Protein AF-L7MRZ7-F1 (afdb_monomer_lite)

Sequence (101 aa):
IKEYKEKLLITLGEFLEDHFPLPDRNVKKKKKNVQESTAQLITLHEMLEILLNRLFDVPHDPYVKISDSFWPPYIELLLRNGIALRHPEDPTRIRLEAYQQ

Organism: Equus caballus (NCBI:txid9796)

Secondary structure (DSSP, 8-state):
-HHHHHHHHHHHHHHHHHHS--STTT--------------PBPHHHHHHHHHHHHHH-TT--EEE--TTB-HHHHHHHHHTTSEEE-SS-TTEEEE-----

InterPro domains:
  IPR020993 Centromere protein Cenp-K [PF11802] (1-101)
  IPR020993 Centromere protein Cenp-K [PTHR14401] (1-101)

Foldseek 3Di:
DVVVVVVVLVVVLVVQCVVPPDPPPDDDDDDDDDDPPVQQADGLSVVLVLQVCLCVVPVPDSKDFQDPSYDVVSVVVCCVVQQWDADPVHNRIIHGPDDDD

pLDDT: mean 71.62, std 14.81, range [35.16, 88.19]

Structure (mmCIF, N/CA/C/O backbone):
data_AF-L7MRZ7-F1
#
_entry.id   AF-L7MRZ7-F1
#
loop_
_atom_site.group_PDB
_atom_site.id
_atom_site.type_symbol
_atom_site.label_atom_id
_atom_site.label_alt_id
_atom_site.label_comp_id
_atom_site.label_asym_id
_atom_site.label_entity_id
_atom_site.label_seq_id
_atom_site.pdbx_PDB_ins_code
_atom_site.Cartn_x
_atom_site.Cartn_y
_atom_site.Cartn_z
_atom_site.occupancy
_atom_site.B_iso_or_equiv
_atom_site.auth_seq_id
_atom_site.auth_comp_id
_atom_site.auth_asym_id
_atom_site.auth_atom_id
_atom_site.pdbx_PDB_model_num
ATOM 1 N N . ILE A 1 1 ? 15.960 8.629 -13.606 1.00 52.91 1 ILE A N 1
ATOM 2 C CA . ILE A 1 1 ? 14.721 7.817 -13.454 1.00 52.91 1 ILE A CA 1
ATOM 3 C C . ILE A 1 1 ? 14.368 7.614 -11.974 1.00 52.91 1 ILE A C 1
ATOM 5 O O . ILE A 1 1 ? 13.236 7.901 -11.615 1.00 52.91 1 ILE A O 1
ATOM 9 N N . LYS A 1 2 ? 15.312 7.212 -11.101 1.00 59.31 2 LYS A N 1
ATOM 10 C CA . LYS A 1 2 ? 15.055 7.037 -9.653 1.00 59.31 2 LYS A CA 1
ATOM 11 C C . LYS A 1 2 ? 14.591 8.314 -8.924 1.00 59.31 2 LYS A C 1
ATOM 13 O O . LYS A 1 2 ? 13.554 8.272 -8.283 1.00 59.31 2 LYS A O 1
ATOM 18 N N . GLU A 1 3 ? 15.267 9.450 -9.113 1.00 66.75 3 GLU A N 1
ATOM 19 C CA . GLU A 1 3 ? 14.888 10.731 -8.470 1.00 66.75 3 GLU A CA 1
ATOM 20 C C . GLU A 1 3 ? 13.492 11.241 -8.849 1.00 66.75 3 GLU A C 1
ATOM 22 O O . GLU A 1 3 ? 12.772 11.778 -8.015 1.00 66.75 3 GLU A O 1
ATOM 27 N N . TYR A 1 4 ? 13.090 11.074 -10.112 1.00 67.38 4 TYR A N 1
ATOM 28 C CA . TYR A 1 4 ? 11.762 11.494 -10.565 1.00 67.38 4 TYR A CA 1
ATOM 29 C C . TYR A 1 4 ? 10.663 10.671 -9.891 1.00 67.38 4 TYR A C 1
ATOM 31 O O . TYR A 1 4 ? 9.636 11.204 -9.490 1.00 67.38 4 TYR A O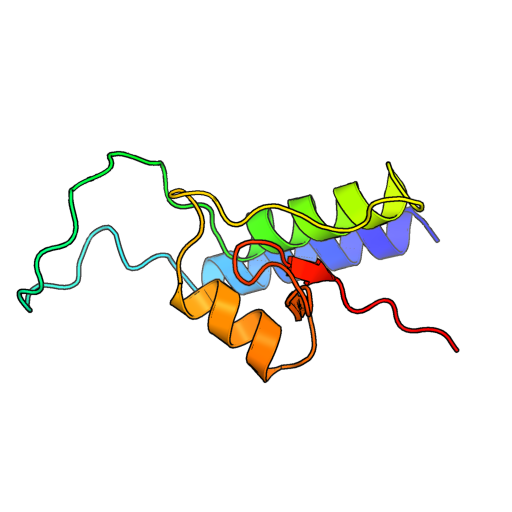 1
ATOM 39 N N . LYS A 1 5 ? 10.910 9.368 -9.734 1.00 64.31 5 LYS A N 1
ATOM 40 C CA . LYS A 1 5 ? 9.992 8.442 -9.082 1.00 64.31 5 LYS A CA 1
ATOM 41 C C . LYS A 1 5 ? 9.871 8.726 -7.584 1.00 64.31 5 LYS A C 1
ATOM 43 O O . LYS A 1 5 ? 8.766 8.680 -7.065 1.00 64.31 5 LYS A O 1
ATOM 48 N N . GLU A 1 6 ? 10.979 9.048 -6.922 1.00 71.38 6 GLU A N 1
ATOM 49 C CA . GLU A 1 6 ? 10.991 9.432 -5.507 1.00 71.38 6 GLU A CA 1
ATOM 50 C C . GLU A 1 6 ? 10.252 10.755 -5.281 1.00 71.38 6 GLU A C 1
ATOM 52 O O . GLU A 1 6 ? 9.351 10.812 -4.455 1.00 71.38 6 GLU A O 1
ATOM 57 N N . LYS A 1 7 ? 10.520 11.790 -6.090 1.00 77.75 7 LYS A N 1
ATOM 58 C CA . LYS A 1 7 ? 9.766 13.053 -6.012 1.00 77.75 7 LYS A CA 1
ATOM 59 C C . LYS A 1 7 ? 8.279 12.867 -6.290 1.00 77.75 7 LYS A C 1
ATOM 61 O O . LYS A 1 7 ? 7.462 13.436 -5.580 1.00 77.75 7 LYS A O 1
ATOM 66 N N . LEU A 1 8 ? 7.926 12.070 -7.299 1.00 77.00 8 LEU A N 1
ATOM 67 C CA . LEU A 1 8 ? 6.531 11.766 -7.607 1.00 77.00 8 LEU A CA 1
ATOM 68 C C . LEU A 1 8 ? 5.848 11.054 -6.435 1.00 77.00 8 LEU A C 1
ATOM 70 O O . LEU A 1 8 ? 4.722 11.396 -6.096 1.00 77.00 8 LEU A O 1
ATOM 74 N N . LEU A 1 9 ? 6.537 10.094 -5.817 1.00 70.31 9 LEU A N 1
ATOM 75 C CA . LEU A 1 9 ? 6.060 9.373 -4.642 1.00 70.31 9 LEU A CA 1
ATOM 76 C C . LEU A 1 9 ? 5.837 10.289 -3.449 1.00 70.31 9 LEU A C 1
ATOM 78 O O . LEU A 1 9 ? 4.772 10.226 -2.851 1.00 70.31 9 LEU A O 1
ATOM 82 N N . ILE A 1 10 ? 6.802 11.159 -3.160 1.00 75.19 10 ILE A N 1
ATOM 83 C CA . ILE A 1 10 ? 6.715 12.125 -2.066 1.00 75.19 10 ILE A CA 1
ATOM 84 C C . ILE A 1 10 ? 5.547 13.082 -2.311 1.00 75.19 10 ILE A C 1
ATOM 86 O O . ILE A 1 10 ? 4.676 13.203 -1.460 1.00 75.19 10 ILE A O 1
ATOM 90 N N . THR A 1 11 ? 5.449 13.689 -3.498 1.00 80.06 11 THR A N 1
ATOM 91 C CA . THR A 1 11 ? 4.360 14.628 -3.812 1.00 80.06 11 THR A CA 1
ATOM 92 C C . THR A 1 11 ? 2.987 13.954 -3.813 1.00 80.06 11 THR A C 1
ATOM 94 O O . THR A 1 11 ? 2.019 14.538 -3.333 1.00 80.06 11 THR A O 1
ATOM 97 N N . LEU A 1 12 ? 2.877 12.723 -4.330 1.00 72.31 12 LEU A N 1
ATOM 98 C CA . LEU A 1 12 ? 1.646 11.935 -4.220 1.00 72.31 12 LEU A CA 1
ATOM 99 C C . LEU A 1 12 ? 1.351 11.585 -2.764 1.00 72.31 12 LEU A C 1
ATOM 101 O O . LEU A 1 12 ? 0.197 11.615 -2.364 1.00 72.31 12 LEU A O 1
ATOM 105 N N . GLY A 1 13 ? 2.374 11.275 -1.976 1.00 72.06 13 GLY A N 1
ATOM 106 C CA . GLY A 1 13 ? 2.256 10.986 -0.559 1.00 72.06 13 GLY A CA 1
ATOM 107 C C . GLY A 1 13 ? 1.679 12.148 0.227 1.00 72.06 13 GLY A C 1
ATOM 108 O O . GLY A 1 13 ? 0.650 11.990 0.874 1.00 72.06 13 GLY A O 1
ATOM 109 N N . GLU A 1 14 ? 2.292 13.322 0.083 1.00 79.81 14 GLU A N 1
ATOM 110 C CA . GLU A 1 14 ? 1.844 14.574 0.694 1.00 79.81 14 GLU A CA 1
ATOM 111 C C . GLU A 1 14 ? 0.415 14.927 0.257 1.00 79.81 14 GLU A C 1
ATOM 113 O O . GLU A 1 14 ? -0.433 15.242 1.089 1.00 79.81 14 GLU A O 1
ATOM 118 N N . PHE A 1 15 ? 0.109 14.799 -1.038 1.00 80.94 15 PHE A N 1
ATOM 119 C CA . PHE A 1 15 ? -1.238 15.043 -1.556 1.00 80.94 15 PHE A CA 1
ATOM 120 C C . PHE A 1 15 ? -2.265 14.066 -0.969 1.00 80.94 15 PHE A C 1
ATOM 122 O O . PHE A 1 15 ? -3.371 14.454 -0.601 1.00 80.94 15 PHE A O 1
ATOM 129 N N . LEU A 1 16 ? -1.926 12.782 -0.882 1.00 77.50 16 LEU A N 1
ATOM 130 C CA . LEU A 1 16 ? -2.831 11.766 -0.359 1.00 77.50 16 LEU A CA 1
ATOM 131 C C . LEU A 1 16 ? -3.009 11.877 1.156 1.00 77.50 16 LEU A C 1
ATOM 133 O O . LEU A 1 16 ? -4.098 11.596 1.640 1.00 77.50 16 LEU A O 1
ATOM 137 N N . GLU A 1 17 ? -1.989 12.299 1.898 1.00 72.75 17 GLU A N 1
ATOM 138 C CA . GLU A 1 17 ? -2.105 12.560 3.333 1.00 72.75 17 GLU A CA 1
ATOM 139 C C . GLU A 1 17 ? -3.022 13.761 3.620 1.00 72.75 17 GLU A C 1
ATOM 141 O O . GLU A 1 17 ? -3.879 13.674 4.501 1.00 72.75 17 GLU A O 1
ATOM 146 N N . ASP A 1 18 ? -2.917 14.833 2.826 1.00 75.94 18 ASP A N 1
ATOM 147 C CA . ASP A 1 18 ? -3.750 16.038 2.960 1.00 75.94 18 ASP A CA 1
ATOM 148 C C . ASP A 1 18 ? -5.210 15.801 2.516 1.00 75.94 18 ASP A C 1
ATOM 150 O O . ASP A 1 18 ? -6.158 16.224 3.184 1.00 75.94 18 ASP A O 1
ATOM 154 N N . HIS A 1 19 ? -5.419 15.055 1.421 1.00 78.56 19 HIS A N 1
ATOM 155 C CA . HIS A 1 19 ? -6.747 14.831 0.832 1.00 78.56 19 HIS A CA 1
ATOM 156 C C . HIS A 1 19 ? -7.465 13.558 1.308 1.00 78.56 19 HIS A C 1
ATOM 158 O O . HIS A 1 19 ? -8.698 13.500 1.257 1.00 78.56 19 HIS A O 1
ATOM 164 N N . PHE A 1 20 ? -6.732 12.541 1.771 1.00 70.81 20 PHE A N 1
ATOM 165 C CA . PHE A 1 20 ? -7.270 11.278 2.294 1.00 70.81 20 PHE A CA 1
ATOM 166 C C . PHE A 1 20 ? -6.757 11.007 3.722 1.00 70.81 20 PHE A C 1
ATOM 168 O O . PHE A 1 20 ? -6.082 9.998 3.967 1.00 70.81 20 PHE A O 1
ATOM 175 N N . PRO A 1 21 ? -7.092 11.869 4.701 1.00 66.62 21 PRO A N 1
ATOM 176 C CA . PRO A 1 21 ? -6.773 11.600 6.093 1.00 66.62 21 PRO A CA 1
ATOM 177 C C . PRO A 1 21 ? -7.542 10.361 6.572 1.00 66.62 21 PRO A C 1
ATOM 179 O O . PRO A 1 21 ? -8.746 10.218 6.332 1.00 66.62 21 PRO A O 1
ATOM 182 N N . LEU A 1 22 ? -6.846 9.454 7.264 1.00 63.06 22 LEU A N 1
ATOM 183 C CA . LEU A 1 22 ? -7.461 8.281 7.887 1.00 63.06 22 LEU A CA 1
ATOM 184 C C . LEU A 1 22 ? -8.603 8.737 8.817 1.00 63.06 22 LEU A C 1
ATOM 186 O O . LEU A 1 22 ? -8.396 9.623 9.650 1.00 63.06 22 LEU A O 1
ATOM 190 N N . PRO A 1 23 ? -9.803 8.138 8.757 1.00 56.53 23 PRO A N 1
ATOM 191 C CA . PRO A 1 23 ? -10.912 8.542 9.621 1.00 56.53 23 PRO A CA 1
ATOM 192 C C . PRO A 1 23 ? -10.766 8.106 11.087 1.00 56.53 23 PRO A C 1
ATOM 194 O O . PRO A 1 23 ? -11.689 8.334 11.879 1.00 56.53 23 PRO A O 1
ATOM 197 N N . ASP A 1 24 ? -9.626 7.540 11.488 1.00 52.44 24 ASP A N 1
ATOM 198 C CA . ASP A 1 24 ? -9.366 7.148 12.873 1.00 52.44 24 ASP A CA 1
ATOM 199 C C . ASP A 1 24 ? -8.965 8.353 13.739 1.00 52.44 24 ASP A C 1
ATOM 201 O O . ASP A 1 24 ? -7.839 8.519 14.198 1.00 52.44 24 ASP A O 1
ATOM 205 N N . ARG A 1 25 ? -9.942 9.248 13.924 1.00 48.62 25 ARG A N 1
ATOM 206 C CA . ARG A 1 25 ? -10.103 9.995 15.179 1.00 48.62 25 ARG A CA 1
ATOM 207 C C . ARG A 1 25 ? -11.462 10.665 15.362 1.00 48.62 25 ARG A C 1
ATOM 209 O O . ARG A 1 25 ? -11.735 11.102 16.475 1.00 48.62 25 ARG A O 1
ATOM 216 N N . ASN A 1 26 ? -12.319 10.788 14.336 1.00 44.31 26 ASN A N 1
ATOM 217 C CA . ASN A 1 26 ? -13.508 11.652 14.464 1.00 44.31 26 ASN A CA 1
ATOM 218 C C . ASN A 1 26 ? -14.810 11.248 13.743 1.00 44.31 26 ASN A C 1
ATOM 220 O O . ASN A 1 26 ? -15.721 12.072 13.670 1.00 44.31 26 ASN A O 1
ATOM 224 N N . VAL A 1 27 ? -15.005 10.005 13.288 1.00 44.38 27 VAL A N 1
ATOM 225 C CA . VAL A 1 27 ? -16.329 9.592 12.765 1.00 44.38 27 VAL A CA 1
ATOM 226 C C . VAL A 1 27 ? -17.105 8.712 13.742 1.00 44.38 27 VAL A C 1
ATOM 228 O O . VAL A 1 27 ? -17.018 7.488 13.786 1.00 44.38 27 VAL A O 1
ATOM 231 N N . LYS A 1 28 ? -17.940 9.381 14.539 1.00 51.00 28 LYS A N 1
ATOM 232 C CA . LYS A 1 28 ? -19.018 8.758 15.309 1.00 51.00 28 LYS A CA 1
ATOM 233 C C . LYS A 1 28 ? -19.965 7.976 14.377 1.00 51.00 28 LYS A C 1
ATOM 235 O O . LYS A 1 28 ? -20.522 8.551 13.449 1.00 51.00 28 LYS A O 1
ATOM 240 N N . LYS A 1 29 ? -20.268 6.732 14.782 1.00 50.94 29 LYS A N 1
ATOM 241 C CA . LYS A 1 29 ? -21.388 5.843 14.380 1.00 50.94 29 LYS A CA 1
ATOM 242 C C . LYS A 1 29 ? -21.264 5.111 13.029 1.00 50.94 29 LYS A C 1
ATOM 244 O O . LYS A 1 29 ? -21.697 5.628 12.010 1.00 50.94 29 LYS A O 1
ATOM 249 N N . LYS A 1 30 ? -21.022 3.794 13.082 1.00 37.66 30 LYS A N 1
ATOM 250 C CA . LYS A 1 30 ? -22.083 2.757 13.046 1.00 37.66 30 LYS A CA 1
ATOM 251 C C . LYS A 1 30 ? -21.472 1.372 13.284 1.00 37.66 30 LYS A C 1
ATOM 253 O O . LYS A 1 30 ? -20.512 0.994 12.631 1.00 37.66 30 LYS A O 1
ATOM 258 N N . LYS A 1 31 ? -22.076 0.616 14.204 1.00 52.41 31 LYS A N 1
ATOM 259 C CA . LYS A 1 31 ? -21.801 -0.800 14.479 1.00 52.41 31 LYS A CA 1
ATOM 260 C C . LYS A 1 31 ? -21.600 -1.607 13.189 1.00 52.41 31 LYS A C 1
ATOM 262 O O . LYS A 1 31 ? -22.547 -1.708 12.413 1.00 52.41 31 LYS A O 1
ATOM 267 N N . LYS A 1 32 ? -20.457 -2.280 13.062 1.00 35.16 32 LYS A N 1
ATOM 268 C CA . LYS A 1 32 ? -20.364 -3.680 12.632 1.00 35.16 32 LYS A CA 1
ATOM 269 C C . LYS A 1 32 ? -19.107 -4.278 13.258 1.00 35.16 32 LYS A C 1
ATOM 271 O O . LYS A 1 32 ? -18.023 -3.739 13.127 1.00 35.16 32 LYS A O 1
ATOM 276 N N . ASN A 1 33 ? -19.352 -5.346 14.000 1.00 35.84 33 ASN A N 1
ATOM 277 C CA . ASN A 1 33 ? -18.427 -6.272 14.630 1.00 35.84 33 ASN A CA 1
ATOM 278 C C . ASN A 1 33 ? -17.207 -6.564 13.736 1.00 35.84 33 ASN A C 1
ATOM 280 O O . ASN A 1 33 ? -17.293 -7.408 12.851 1.00 35.84 33 ASN A O 1
ATOM 284 N N . VAL A 1 34 ? -16.113 -5.835 13.932 1.00 41.19 34 VAL A N 1
ATOM 285 C CA . VAL A 1 34 ? -14.781 -6.223 13.474 1.00 41.19 34 VAL A CA 1
ATOM 286 C C . VAL A 1 34 ? -13.867 -5.882 14.632 1.00 41.19 34 VAL A C 1
ATOM 288 O O . VAL A 1 34 ? -13.851 -4.753 15.114 1.00 41.19 34 VAL A O 1
ATOM 291 N N . GLN A 1 35 ? -13.248 -6.935 15.139 1.00 37.81 35 GLN A N 1
ATOM 292 C CA . GLN A 1 35 ? -12.234 -6.964 16.173 1.00 37.81 35 GLN A CA 1
ATOM 293 C C . GLN A 1 35 ? -11.353 -5.711 16.076 1.00 37.81 35 GLN A C 1
ATOM 295 O O . GLN A 1 35 ? -10.786 -5.445 15.020 1.00 37.81 35 GLN A O 1
ATOM 300 N N . GLU A 1 36 ? -11.297 -4.930 17.157 1.00 38.75 36 GLU A N 1
ATOM 301 C CA . GLU A 1 36 ? -10.289 -3.891 17.377 1.00 38.75 36 GLU A CA 1
ATOM 302 C C . GLU A 1 36 ? -8.913 -4.568 17.395 1.00 38.75 36 GLU A C 1
ATOM 304 O O . GLU A 1 36 ? -8.323 -4.836 18.440 1.00 38.75 36 GLU A O 1
ATOM 309 N N . SER A 1 37 ? -8.406 -4.904 16.217 1.00 41.66 37 SER A N 1
ATOM 310 C CA . SER A 1 37 ? -6.983 -5.034 16.014 1.00 41.66 37 SER A CA 1
ATOM 311 C C . SER A 1 37 ? -6.462 -3.615 16.155 1.00 41.66 37 SER A C 1
ATOM 313 O O . SER A 1 37 ? -6.722 -2.764 15.309 1.00 41.66 37 SER A O 1
ATOM 315 N N . THR A 1 38 ? -5.715 -3.339 17.216 1.00 45.78 38 THR A N 1
ATOM 316 C CA . THR A 1 38 ? -4.874 -2.143 17.359 1.00 45.78 38 THR A CA 1
ATOM 317 C C . THR A 1 38 ? -3.727 -2.161 16.334 1.00 45.78 38 THR A C 1
ATOM 319 O O . THR A 1 38 ? -2.575 -1.877 16.659 1.00 45.78 38 THR A O 1
ATOM 322 N N . ALA A 1 39 ? -4.005 -2.604 15.110 1.00 53.84 39 ALA A N 1
ATOM 323 C CA . ALA A 1 39 ? -3.113 -2.534 13.985 1.00 53.84 39 ALA A CA 1
ATOM 324 C C . ALA A 1 39 ? -3.118 -1.072 13.558 1.00 53.84 39 ALA A C 1
ATOM 326 O O . ALA A 1 39 ? -4.151 -0.527 13.177 1.00 53.84 39 ALA A O 1
ATOM 327 N N . GLN A 1 40 ? -1.968 -0.422 13.700 1.00 62.38 40 GLN A N 1
ATOM 328 C CA . GLN A 1 40 ? -1.745 0.920 13.183 1.00 62.38 40 GLN A CA 1
ATOM 329 C C . GLN A 1 40 ? -2.131 0.897 11.700 1.00 62.38 40 GLN A C 1
ATOM 331 O O . GLN A 1 40 ? -1.488 0.209 10.903 1.00 62.38 40 GLN A O 1
ATOM 336 N N . LEU A 1 41 ? -3.257 1.534 11.372 1.00 71.12 41 LEU A N 1
ATOM 337 C CA . LEU A 1 41 ? -3.741 1.628 10.003 1.00 71.12 41 LEU A CA 1
ATOM 338 C C . LEU A 1 41 ? -2.733 2.462 9.221 1.00 71.12 41 LEU A C 1
ATOM 340 O O . LEU A 1 41 ? -2.435 3.588 9.616 1.00 71.12 41 LEU A O 1
ATOM 344 N N . ILE A 1 42 ? -2.214 1.908 8.131 1.00 76.56 42 ILE A N 1
ATOM 345 C CA . ILE A 1 42 ? -1.282 2.628 7.263 1.00 76.56 42 ILE A CA 1
ATOM 346 C C . ILE A 1 42 ? -2.050 3.562 6.327 1.00 76.56 42 ILE A C 1
ATOM 348 O O . ILE A 1 42 ? -3.171 3.261 5.894 1.00 76.56 42 ILE A O 1
ATOM 352 N N . THR A 1 43 ? -1.455 4.709 6.009 1.00 80.88 43 THR A N 1
ATOM 353 C CA . THR A 1 43 ? -2.041 5.662 5.061 1.00 80.88 43 THR A CA 1
ATOM 354 C C . THR A 1 43 ? -1.952 5.129 3.629 1.00 80.88 43 THR A C 1
ATOM 356 O O . THR A 1 43 ? -1.217 4.187 3.321 1.00 80.88 43 THR A O 1
ATOM 359 N N . LEU A 1 44 ? -2.714 5.734 2.713 1.00 80.75 44 LEU A N 1
ATOM 360 C CA . LEU A 1 44 ? -2.669 5.364 1.297 1.00 80.75 44 LEU A CA 1
ATOM 361 C C . LEU A 1 44 ? -1.271 5.586 0.691 1.00 80.75 44 LEU A C 1
ATOM 363 O O . LEU A 1 44 ? -0.838 4.797 -0.147 1.00 80.75 44 LEU A O 1
ATOM 367 N N . HIS A 1 45 ? -0.564 6.626 1.142 1.00 79.81 45 HIS A N 1
ATOM 368 C CA . HIS A 1 45 ? 0.835 6.871 0.796 1.00 79.81 45 HIS A CA 1
ATOM 369 C C . HIS A 1 45 ? 1.721 5.675 1.156 1.00 79.81 45 HIS A C 1
ATOM 371 O O . HIS A 1 45 ? 2.399 5.135 0.285 1.00 79.81 45 HIS A O 1
ATOM 377 N N . GLU A 1 46 ? 1.664 5.215 2.408 1.00 81.19 46 GLU A N 1
ATOM 378 C CA . GLU A 1 46 ? 2.482 4.088 2.859 1.00 81.19 46 GLU A CA 1
ATOM 379 C C . GLU A 1 46 ?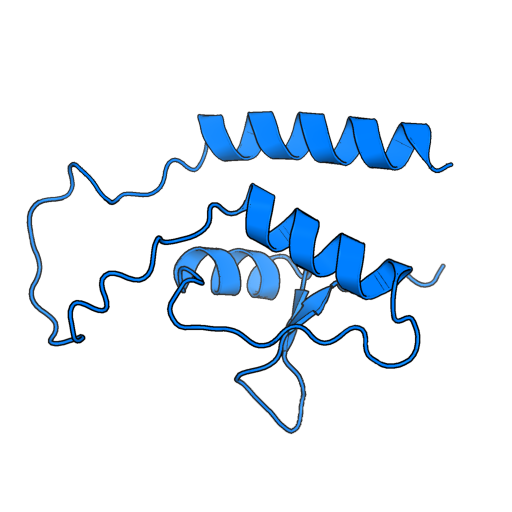 2.142 2.800 2.102 1.00 81.19 46 GLU A C 1
ATOM 381 O O . GLU A 1 46 ? 3.038 2.046 1.731 1.00 81.19 46 GLU A O 1
ATOM 386 N N . MET A 1 47 ? 0.864 2.561 1.778 1.00 82.12 47 MET A N 1
ATOM 387 C CA . MET A 1 47 ? 0.489 1.434 0.914 1.00 82.12 47 MET A CA 1
ATOM 388 C C . MET A 1 47 ? 1.169 1.498 -0.453 1.00 82.12 47 MET A C 1
ATOM 390 O O . MET A 1 47 ? 1.695 0.491 -0.929 1.00 82.12 47 MET A O 1
ATOM 394 N N . LEU A 1 48 ? 1.132 2.665 -1.100 1.00 81.25 48 LEU A N 1
ATOM 395 C CA . LEU A 1 48 ? 1.759 2.873 -2.403 1.00 81.25 48 LEU A CA 1
ATOM 396 C C . LEU A 1 48 ? 3.272 2.707 -2.318 1.00 81.25 48 LEU A C 1
ATOM 398 O O . LEU A 1 48 ? 3.856 2.056 -3.184 1.00 81.25 48 LEU A O 1
ATOM 402 N N . GLU A 1 49 ? 3.891 3.243 -1.271 1.00 82.88 49 GLU A N 1
ATOM 403 C CA . GLU A 1 49 ? 5.320 3.105 -1.027 1.00 82.88 49 GLU A CA 1
ATOM 404 C C . GLU A 1 49 ? 5.712 1.631 -0.857 1.00 82.88 49 GLU A C 1
ATOM 406 O O . GLU A 1 49 ? 6.626 1.164 -1.535 1.00 82.88 49 GLU A O 1
ATOM 411 N N . ILE A 1 50 ? 4.977 0.856 -0.051 1.00 84.62 50 ILE A N 1
ATOM 412 C CA . ILE A 1 50 ? 5.210 -0.587 0.131 1.00 84.62 50 ILE A CA 1
ATOM 413 C C . ILE A 1 50 ? 5.064 -1.335 -1.199 1.00 84.62 50 ILE A C 1
ATOM 415 O O . ILE A 1 50 ? 5.915 -2.158 -1.542 1.00 84.62 50 ILE A O 1
ATOM 419 N N . LEU A 1 51 ? 4.009 -1.051 -1.968 1.00 82.25 51 LEU A N 1
ATOM 420 C CA . LEU A 1 51 ? 3.767 -1.671 -3.274 1.00 82.25 51 LEU A CA 1
ATOM 421 C C . LEU A 1 51 ? 4.887 -1.354 -4.274 1.00 82.25 51 LEU A C 1
ATOM 423 O O . LEU A 1 51 ? 5.355 -2.239 -4.993 1.00 82.25 51 LEU A O 1
ATOM 427 N N . LEU A 1 52 ? 5.344 -0.103 -4.306 1.00 80.12 52 LEU A N 1
ATOM 428 C CA . LEU A 1 52 ? 6.415 0.349 -5.189 1.00 80.12 52 LEU A CA 1
ATOM 429 C C . LEU A 1 52 ? 7.780 -0.167 -4.759 1.00 80.12 52 LEU A C 1
ATOM 431 O O . LEU A 1 52 ? 8.579 -0.518 -5.624 1.00 80.12 52 LEU A O 1
ATOM 435 N N . ASN A 1 53 ? 8.050 -0.244 -3.461 1.00 82.25 53 ASN A N 1
ATOM 436 C CA . ASN A 1 53 ? 9.249 -0.888 -2.945 1.00 82.25 53 ASN A CA 1
ATOM 437 C C . ASN A 1 53 ? 9.238 -2.368 -3.314 1.00 82.25 53 ASN A C 1
ATOM 439 O O . ASN A 1 53 ? 10.212 -2.848 -3.883 1.00 82.25 53 ASN A O 1
ATOM 443 N N . ARG A 1 54 ? 8.115 -3.072 -3.124 1.00 82.38 54 ARG A N 1
ATOM 444 C CA . ARG A 1 54 ? 8.010 -4.494 -3.469 1.00 82.38 54 ARG A CA 1
ATOM 445 C C . ARG A 1 54 ? 8.235 -4.759 -4.955 1.00 82.38 54 ARG A C 1
ATOM 447 O 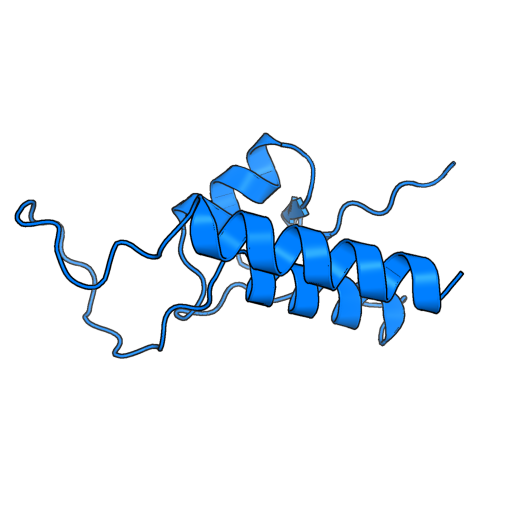O . ARG A 1 54 ? 8.967 -5.682 -5.293 1.00 82.38 54 ARG A O 1
ATOM 454 N N . LEU A 1 55 ? 7.657 -3.932 -5.826 1.00 76.94 55 LEU A N 1
ATOM 455 C CA . LEU A 1 55 ? 7.830 -4.039 -7.277 1.00 76.94 55 LEU A CA 1
ATOM 456 C C . LEU A 1 55 ? 9.301 -3.898 -7.711 1.00 76.94 55 LEU A C 1
ATOM 458 O O . LEU A 1 55 ? 9.715 -4.533 -8.677 1.00 76.94 55 LEU A O 1
ATOM 462 N N . PHE A 1 56 ? 10.081 -3.057 -7.025 1.00 73.00 56 PHE A N 1
ATOM 463 C CA . PHE A 1 56 ? 11.472 -2.769 -7.391 1.00 73.00 56 PHE A CA 1
ATOM 464 C C . PHE A 1 56 ? 12.484 -3.675 -6.687 1.00 73.00 56 PHE A C 1
ATOM 466 O O . PHE A 1 56 ? 13.516 -3.989 -7.275 1.00 73.00 56 PHE A O 1
ATOM 473 N N . ASP A 1 57 ? 12.198 -4.072 -5.451 1.00 77.44 57 ASP A N 1
ATOM 474 C CA . ASP A 1 57 ? 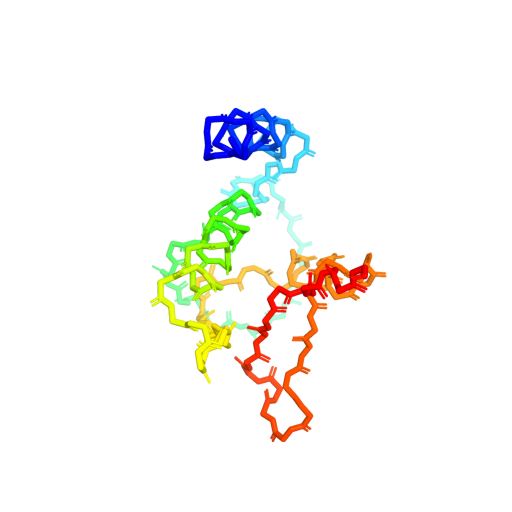13.056 -4.927 -4.635 1.00 77.44 57 ASP A CA 1
ATOM 475 C C . ASP A 1 57 ? 12.945 -6.396 -5.065 1.00 77.44 57 ASP A C 1
ATOM 477 O O . ASP A 1 57 ? 13.949 -7.092 -5.207 1.00 77.44 57 ASP A O 1
ATOM 481 N N . VAL A 1 58 ? 11.720 -6.853 -5.363 1.00 74.44 58 VAL A N 1
ATOM 482 C CA . VAL A 1 58 ? 11.437 -8.249 -5.712 1.00 74.44 58 VAL A CA 1
ATOM 483 C C . VAL A 1 58 ? 10.649 -8.326 -7.025 1.00 74.44 58 VAL A C 1
ATOM 485 O O . VAL A 1 58 ? 9.444 -8.589 -7.019 1.00 74.44 58 VAL A O 1
ATOM 488 N N . PRO A 1 59 ? 11.309 -8.166 -8.190 1.00 69.25 59 PRO A N 1
ATOM 489 C CA . PRO A 1 59 ? 10.628 -8.208 -9.488 1.00 69.25 59 PRO A CA 1
ATOM 490 C C . PRO A 1 59 ? 9.956 -9.562 -9.783 1.00 69.25 59 PRO A C 1
ATOM 492 O O . PRO A 1 59 ? 9.041 -9.630 -10.600 1.00 69.25 59 PRO A O 1
ATOM 495 N N . HIS A 1 60 ? 10.381 -10.639 -9.112 1.00 74.44 60 HIS A N 1
ATOM 496 C CA . HIS A 1 60 ? 9.801 -11.979 -9.251 1.00 74.44 60 HIS A CA 1
ATOM 497 C C . HIS A 1 60 ? 8.559 -12.212 -8.372 1.00 74.44 60 HIS A C 1
ATOM 499 O O . HIS A 1 60 ? 7.781 -13.115 -8.667 1.00 74.44 60 HIS A O 1
ATOM 505 N N . ASP A 1 61 ? 8.358 -11.412 -7.319 1.00 76.94 61 ASP A N 1
ATOM 506 C CA . ASP A 1 61 ? 7.220 -11.520 -6.396 1.00 76.94 61 ASP A CA 1
ATOM 507 C C . ASP A 1 61 ? 6.703 -10.118 -6.010 1.00 76.94 61 ASP A C 1
ATOM 509 O O . ASP A 1 61 ? 6.862 -9.666 -4.871 1.00 76.94 61 ASP A O 1
ATOM 513 N N . PRO A 1 62 ? 6.062 -9.403 -6.958 1.00 82.25 62 PRO A N 1
ATOM 514 C CA . PRO A 1 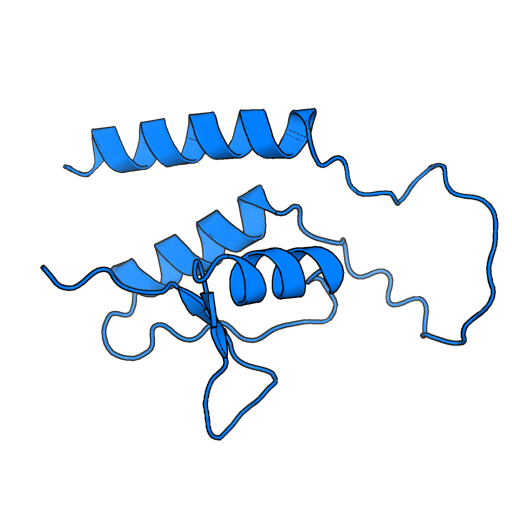62 ? 5.563 -8.044 -6.744 1.00 82.25 62 PRO A CA 1
ATOM 515 C C . PRO A 1 62 ? 4.286 -8.000 -5.886 1.00 82.25 62 PRO A C 1
ATOM 517 O O . PRO A 1 62 ? 3.636 -6.959 -5.793 1.00 82.25 62 PRO A O 1
ATOM 520 N N . TYR A 1 63 ? 3.881 -9.127 -5.298 1.00 83.88 63 TYR A N 1
ATOM 521 C CA . TYR A 1 63 ? 2.680 -9.229 -4.485 1.00 83.88 63 TYR A CA 1
ATOM 522 C C . TYR A 1 63 ? 2.972 -8.846 -3.036 1.00 83.88 63 TYR A C 1
ATOM 524 O O . TYR A 1 63 ? 3.859 -9.382 -2.376 1.00 83.88 63 TYR A O 1
ATOM 532 N N . VAL A 1 64 ? 2.162 -7.931 -2.528 1.00 85.31 64 VAL A N 1
ATOM 533 C CA . VAL A 1 64 ? 2.110 -7.514 -1.135 1.00 85.31 64 VAL A CA 1
ATOM 534 C C . VAL A 1 64 ? 0.879 -8.141 -0.500 1.00 85.31 64 VAL A C 1
ATOM 536 O O . VAL A 1 64 ? -0.215 -8.136 -1.069 1.00 85.31 64 VAL A O 1
ATOM 539 N N . LYS A 1 65 ? 1.053 -8.701 0.694 1.00 85.31 65 LYS A N 1
ATOM 540 C CA . LYS A 1 65 ? -0.057 -9.244 1.469 1.00 85.31 65 LYS A CA 1
ATOM 541 C C . LYS A 1 65 ? -0.793 -8.108 2.177 1.00 85.31 65 LYS A C 1
ATOM 543 O O . LYS A 1 65 ? -0.184 -7.346 2.925 1.00 85.31 65 LYS A O 1
ATOM 548 N N . ILE A 1 66 ? -2.100 -8.041 1.961 1.00 82.12 66 ILE A N 1
ATOM 549 C CA . ILE A 1 66 ? -3.032 -7.241 2.744 1.00 82.12 66 ILE A CA 1
ATOM 550 C C . ILE A 1 66 ? -3.013 -7.801 4.168 1.00 82.12 66 ILE A C 1
ATOM 552 O O . ILE A 1 66 ? -3.486 -8.910 4.426 1.00 82.12 66 ILE A O 1
ATOM 556 N N . SER A 1 67 ? -2.422 -7.037 5.076 1.00 77.44 67 SER A N 1
ATOM 557 C CA . SER A 1 67 ? -2.446 -7.288 6.519 1.00 77.44 67 SER A CA 1
ATOM 558 C C . SER A 1 67 ? -3.558 -6.472 7.183 1.00 77.44 67 SER A C 1
ATOM 560 O O . SER A 1 67 ? -4.117 -5.574 6.561 1.00 77.44 67 SER A O 1
ATOM 562 N N . ASP A 1 68 ? -3.836 -6.726 8.461 1.00 74.88 68 ASP A N 1
ATOM 563 C CA . ASP A 1 68 ? -4.838 -5.984 9.252 1.00 74.88 68 ASP A CA 1
ATOM 564 C C . ASP A 1 68 ? -4.573 -4.467 9.327 1.00 74.88 68 ASP A C 1
ATOM 566 O O . ASP A 1 68 ? -5.487 -3.678 9.533 1.00 74.88 68 ASP A O 1
ATOM 570 N N . SER A 1 69 ? -3.325 -4.044 9.108 1.00 75.62 69 SER A N 1
ATOM 571 C CA . SER A 1 69 ? -2.949 -2.631 8.991 1.00 75.62 69 SER A CA 1
ATOM 572 C C . SER A 1 69 ? -3.473 -1.959 7.720 1.00 75.62 69 SER A C 1
ATOM 574 O O . SER A 1 69 ? -3.486 -0.733 7.640 1.00 75.62 69 SER A O 1
ATOM 576 N N . PHE A 1 70 ? -3.869 -2.723 6.699 1.00 79.31 70 PHE A N 1
ATOM 577 C CA . PHE A 1 70 ? -4.322 -2.147 5.444 1.00 79.31 70 PHE A CA 1
ATOM 578 C C . PHE A 1 70 ? -5.784 -1.736 5.538 1.00 79.31 70 PHE A C 1
ATOM 580 O O . PHE A 1 70 ? -6.680 -2.558 5.730 1.00 79.31 70 PHE A O 1
ATOM 587 N N . TRP A 1 71 ? -6.037 -0.453 5.315 1.00 80.44 71 TRP A N 1
ATOM 588 C CA . TRP A 1 71 ? -7.382 0.076 5.331 1.00 80.44 71 TRP A CA 1
ATOM 589 C C . TRP A 1 71 ? -8.188 -0.345 4.080 1.00 80.44 71 TRP A C 1
ATOM 591 O O . TRP A 1 71 ? -7.815 0.019 2.959 1.00 80.44 71 TRP A O 1
ATOM 601 N N . PRO A 1 72 ? -9.309 -1.082 4.232 1.00 78.62 72 PRO A N 1
ATOM 602 C CA . PRO A 1 72 ? -10.067 -1.636 3.109 1.00 78.62 72 PRO A CA 1
ATOM 603 C C . PRO A 1 72 ? -10.491 -0.623 2.031 1.00 78.62 72 PRO A C 1
ATOM 605 O O . PRO A 1 72 ? -10.303 -0.936 0.856 1.00 78.62 72 PRO A O 1
ATOM 608 N N . PRO A 1 73 ? -10.972 0.598 2.342 1.00 81.00 73 PRO A N 1
ATOM 609 C CA . PRO A 1 73 ? -11.371 1.538 1.291 1.00 81.00 73 PRO A CA 1
ATOM 610 C C . PRO A 1 73 ? -10.187 2.078 0.474 1.00 81.00 73 PRO A C 1
ATOM 612 O O . PRO A 1 73 ? -10.376 2.454 -0.680 1.00 81.00 73 PRO A O 1
ATOM 615 N N . TYR A 1 74 ? -8.963 2.085 1.015 1.00 80.62 74 TYR A N 1
ATOM 616 C CA . TYR A 1 74 ? -7.757 2.428 0.251 1.00 80.62 74 TYR A CA 1
ATOM 617 C C . TYR A 1 74 ? -7.366 1.310 -0.704 1.00 80.62 74 TYR A C 1
ATOM 619 O O . TYR A 1 74 ? -7.070 1.574 -1.867 1.00 80.62 74 TYR A O 1
ATOM 627 N N . ILE A 1 75 ? -7.471 0.059 -0.256 1.00 81.50 75 ILE A N 1
ATOM 628 C CA . ILE A 1 75 ? -7.307 -1.104 -1.131 1.00 81.50 75 ILE A CA 1
ATOM 629 C C . ILE A 1 75 ? -8.331 -1.045 -2.267 1.00 81.50 75 ILE A C 1
ATOM 631 O O . ILE A 1 75 ? -7.970 -1.185 -3.431 1.00 81.50 75 ILE A O 1
ATOM 635 N N . GLU A 1 76 ? -9.603 -0.795 -1.952 1.00 84.50 76 GLU A N 1
ATOM 636 C CA . GLU A 1 76 ? -10.658 -0.682 -2.960 1.00 84.50 76 GLU A CA 1
ATOM 637 C C . GLU A 1 76 ? -10.411 0.474 -3.928 1.00 84.50 76 GLU A C 1
ATOM 639 O O . GLU A 1 76 ? -10.625 0.306 -5.125 1.00 84.50 76 GLU A O 1
ATOM 644 N N . LEU A 1 77 ? -9.930 1.625 -3.450 1.00 83.69 77 LEU A N 1
ATOM 645 C CA . LEU A 1 77 ? -9.569 2.750 -4.309 1.00 83.69 77 LEU A CA 1
ATOM 646 C C . LEU A 1 77 ? -8.450 2.359 -5.281 1.00 83.69 77 LEU A C 1
ATOM 648 O O . LEU A 1 77 ? -8.577 2.612 -6.478 1.00 83.69 77 LEU A O 1
ATOM 652 N N . LEU A 1 78 ? -7.392 1.712 -4.786 1.00 84.31 78 LEU A N 1
ATOM 653 C CA . LEU A 1 78 ? -6.277 1.242 -5.609 1.00 84.31 78 LEU A CA 1
ATOM 654 C C . LEU A 1 78 ? -6.746 0.226 -6.657 1.00 84.31 78 LEU A C 1
ATOM 656 O O . LEU A 1 78 ? -6.400 0.354 -7.829 1.00 84.31 78 LEU A O 1
ATOM 660 N N . LEU A 1 79 ? -7.577 -0.740 -6.257 1.00 85.44 79 LEU A N 1
ATOM 661 C CA . LEU A 1 79 ? -8.147 -1.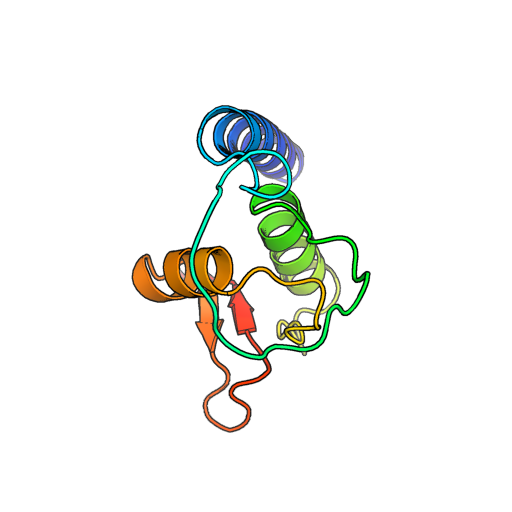749 -7.153 1.00 85.44 79 LEU A CA 1
ATOM 662 C C . LEU A 1 79 ? -9.093 -1.130 -8.194 1.00 85.44 79 LEU A C 1
ATOM 664 O O . LEU A 1 79 ? -9.056 -1.493 -9.366 1.00 85.44 79 LEU A O 1
ATOM 668 N N . ARG A 1 80 ? -9.948 -0.187 -7.783 1.00 82.62 80 ARG A N 1
ATOM 669 C CA . ARG A 1 80 ? -10.971 0.430 -8.641 1.00 82.62 80 ARG A CA 1
ATOM 670 C C . ARG A 1 80 ? -10.391 1.432 -9.635 1.00 82.62 80 ARG A C 1
ATOM 672 O O . ARG A 1 80 ? -10.953 1.586 -10.714 1.00 82.62 80 ARG A O 1
ATOM 679 N N . ASN A 1 81 ? -9.291 2.097 -9.283 1.00 81.25 81 ASN A N 1
ATOM 680 C CA . ASN A 1 81 ? -8.563 2.988 -10.190 1.00 81.25 81 ASN A CA 1
ATOM 681 C C . ASN A 1 81 ? -7.557 2.242 -11.084 1.00 81.25 81 ASN A C 1
ATOM 683 O O . ASN A 1 81 ? -6.891 2.887 -11.885 1.00 81.25 81 ASN A O 1
ATOM 687 N N . GLY A 1 82 ? -7.421 0.915 -10.950 1.00 81.00 82 GLY A N 1
ATOM 688 C CA . GLY A 1 82 ? -6.432 0.137 -11.706 1.00 81.00 82 GLY A CA 1
ATOM 689 C C . GLY A 1 82 ? -4.984 0.404 -11.280 1.00 81.00 82 GLY A C 1
ATOM 690 O O . GLY A 1 82 ? -4.056 0.106 -12.011 1.00 81.00 82 GLY A O 1
ATOM 691 N N . ILE A 1 83 ? -4.763 0.974 -10.095 1.00 83.00 83 ILE A N 1
ATOM 692 C CA . ILE A 1 83 ? -3.413 1.236 -9.572 1.00 83.00 83 ILE A CA 1
ATOM 693 C C . ILE A 1 83 ? -2.813 -0.051 -8.990 1.00 83.00 83 ILE A C 1
ATOM 695 O O . ILE A 1 83 ? -1.604 -0.275 -9.052 1.00 83.00 83 ILE A O 1
ATOM 699 N N . ALA A 1 84 ? -3.658 -0.915 -8.424 1.00 86.69 84 ALA A N 1
ATOM 700 C CA . ALA A 1 84 ? -3.274 -2.226 -7.923 1.00 86.69 84 ALA A CA 1
ATOM 701 C C . ALA A 1 84 ? -4.177 -3.324 -8.493 1.00 86.69 84 ALA A C 1
ATOM 703 O O . ALA A 1 84 ? -5.343 -3.100 -8.809 1.00 86.69 84 ALA A O 1
ATOM 704 N N . LEU A 1 85 ? -3.642 -4.540 -8.558 1.00 86.38 85 LEU A N 1
ATOM 705 C CA . LEU A 1 85 ? -4.337 -5.742 -8.999 1.00 86.38 85 LEU A CA 1
ATOM 706 C C . LEU A 1 85 ? -4.317 -6.789 -7.889 1.00 86.38 85 LEU A C 1
ATOM 708 O O . LEU A 1 85 ? -3.265 -7.072 -7.312 1.00 86.38 85 LEU A O 1
ATOM 712 N N . ARG A 1 86 ? -5.470 -7.407 -7.619 1.00 87.12 86 ARG A N 1
ATOM 713 C CA . ARG A 1 86 ? -5.546 -8.567 -6.718 1.00 87.12 86 ARG A CA 1
ATOM 714 C C . ARG A 1 86 ? -4.940 -9.801 -7.375 1.00 87.12 86 ARG A C 1
ATOM 716 O O . ARG A 1 86 ? -5.077 -9.996 -8.584 1.00 87.12 86 ARG A O 1
ATOM 723 N N . HIS A 1 87 ? -4.333 -10.664 -6.571 1.00 84.56 87 HIS A N 1
ATOM 724 C CA . HIS A 1 87 ? -3.895 -11.969 -7.041 1.00 84.56 87 HIS A CA 1
ATOM 725 C C . HIS A 1 87 ? -5.125 -12.804 -7.451 1.00 84.56 87 HIS A C 1
ATOM 727 O O . HIS A 1 87 ? -6.129 -12.816 -6.724 1.00 84.56 87 HIS A O 1
ATOM 733 N N . PRO A 1 88 ? -5.081 -13.500 -8.601 1.00 82.44 88 PRO A N 1
ATOM 734 C CA . PRO A 1 88 ? -6.201 -14.316 -9.071 1.00 82.44 88 PRO A CA 1
ATOM 735 C C . PRO A 1 88 ? -6.517 -15.465 -8.105 1.00 82.44 88 PRO A C 1
ATOM 737 O O . PRO A 1 88 ? -7.683 -15.742 -7.839 1.00 82.44 88 PRO A O 1
ATOM 740 N N . GLU A 1 89 ? -5.481 -16.080 -7.534 1.00 84.19 89 GLU A N 1
ATOM 741 C CA . GLU A 1 89 ? -5.617 -17.220 -6.614 1.00 84.19 89 GLU A CA 1
ATOM 742 C C . GLU A 1 89 ? -5.778 -16.807 -5.142 1.00 84.19 89 GLU A C 1
ATOM 744 O O . GLU A 1 89 ? -6.284 -17.586 -4.342 1.00 84.19 89 GLU A O 1
ATOM 749 N N . ASP A 1 90 ? -5.366 -15.588 -4.768 1.00 82.38 90 ASP A N 1
ATOM 750 C CA . ASP A 1 90 ? -5.157 -15.214 -3.365 1.00 82.38 90 ASP A CA 1
ATOM 751 C C . ASP A 1 90 ? -5.694 -13.789 -3.102 1.00 82.38 90 ASP A C 1
ATOM 753 O O . ASP A 1 90 ? -4.978 -12.800 -3.261 1.00 82.38 90 ASP A O 1
ATOM 757 N N . PRO A 1 91 ? -6.973 -13.615 -2.716 1.00 78.69 91 PRO A N 1
ATOM 758 C CA . PRO A 1 91 ? -7.587 -12.288 -2.565 1.00 78.69 91 PRO A CA 1
ATOM 759 C C . PRO A 1 91 ? -6.935 -11.430 -1.472 1.00 78.69 91 PRO A C 1
ATOM 761 O O . PRO A 1 91 ? -7.183 -10.230 -1.406 1.00 78.69 91 PRO A O 1
ATOM 764 N N . THR A 1 92 ? -6.108 -12.041 -0.622 1.00 82.81 92 THR A N 1
ATOM 765 C CA . THR A 1 92 ? -5.323 -11.361 0.411 1.00 82.81 92 THR A CA 1
ATOM 766 C C . THR A 1 92 ? -4.037 -10.740 -0.128 1.00 82.81 92 THR A C 1
ATOM 768 O O . THR A 1 92 ? -3.310 -10.108 0.630 1.00 82.81 92 THR A O 1
ATOM 771 N N . ARG A 1 93 ? -3.722 -10.908 -1.415 1.00 86.25 93 ARG A N 1
ATOM 772 C CA . ARG A 1 93 ? -2.513 -10.373 -2.040 1.00 86.25 93 ARG A CA 1
ATOM 773 C C . ARG A 1 93 ? -2.874 -9.380 -3.131 1.00 86.25 93 ARG A C 1
ATOM 775 O O . ARG A 1 93 ? -3.702 -9.666 -3.995 1.00 86.25 93 ARG A O 1
ATOM 782 N N . ILE A 1 94 ? -2.208 -8.234 -3.120 1.00 88.19 94 ILE A N 1
ATOM 783 C CA . ILE A 1 94 ? -2.310 -7.204 -4.153 1.00 88.19 94 ILE A CA 1
ATOM 784 C C . ILE A 1 94 ? -0.922 -6.874 -4.679 1.00 88.19 94 ILE A C 1
ATOM 786 O O . ILE A 1 94 ? 0.051 -6.908 -3.938 1.00 88.19 94 ILE A O 1
ATOM 790 N N . ARG A 1 95 ? -0.813 -6.552 -5.958 1.00 86.81 95 ARG A N 1
ATOM 791 C CA . ARG A 1 95 ? 0.413 -6.014 -6.553 1.00 86.81 95 ARG A CA 1
ATOM 792 C C . ARG A 1 95 ? 0.117 -4.680 -7.201 1.00 86.81 95 ARG A C 1
ATOM 794 O O . ARG A 1 95 ? -1.018 -4.449 -7.611 1.00 86.81 95 ARG A O 1
ATOM 801 N N . LEU A 1 96 ? 1.130 -3.835 -7.337 1.00 85.75 96 LEU A N 1
ATOM 802 C CA . LEU A 1 96 ? 0.994 -2.641 -8.160 1.00 85.75 96 LEU A CA 1
ATOM 803 C C . LEU A 1 96 ? 0.794 -3.050 -9.624 1.00 85.75 96 LEU A C 1
ATOM 805 O O . LEU A 1 96 ? 1.447 -3.986 -10.100 1.00 85.75 96 LEU A O 1
ATOM 809 N N . GLU A 1 97 ? -0.096 -2.362 -10.334 1.00 80.19 97 GLU A N 1
ATOM 810 C CA . GLU A 1 97 ? -0.201 -2.516 -11.780 1.00 80.19 97 GLU A CA 1
ATOM 811 C C . GLU A 1 97 ? 1.080 -1.964 -12.420 1.00 80.19 97 GLU A C 1
ATOM 813 O O . GLU A 1 97 ? 1.368 -0.768 -12.383 1.00 80.19 97 GLU A O 1
ATOM 818 N N . ALA A 1 98 ? 1.907 -2.861 -12.956 1.00 65.31 98 ALA A N 1
ATOM 819 C CA . ALA A 1 98 ? 3.086 -2.472 -13.709 1.00 65.31 98 ALA A CA 1
ATOM 820 C C . ALA A 1 98 ? 2.645 -2.070 -15.121 1.00 65.31 98 ALA A C 1
ATOM 822 O O . ALA A 1 98 ? 2.192 -2.913 -15.894 1.00 65.31 98 ALA A O 1
ATOM 823 N N . TYR A 1 99 ? 2.794 -0.790 -15.456 1.00 54.03 99 TYR A N 1
ATOM 824 C CA . TYR A 1 99 ? 2.560 -0.283 -16.806 1.00 54.03 99 TYR A CA 1
ATOM 825 C C . TYR A 1 99 ? 3.666 -0.823 -17.730 1.00 54.03 99 TYR A C 1
ATOM 827 O O . TYR A 1 99 ? 4.782 -0.301 -17.746 1.00 54.03 99 TYR A O 1
ATOM 835 N N . GLN A 1 100 ? 3.405 -1.919 -18.447 1.00 45.97 100 GLN A N 1
ATOM 836 C CA . GLN A 1 100 ? 4.278 -2.373 -19.533 1.00 45.97 100 GLN A CA 1
ATOM 837 C C . GLN A 1 100 ? 3.904 -1.583 -20.794 1.00 45.97 100 GLN A C 1
ATOM 839 O O . GLN A 1 100 ? 2.850 -1.831 -21.376 1.00 45.97 100 GLN A O 1
ATOM 844 N N . GLN A 1 101 ? 4.740 -0.611 -21.171 1.00 37.44 101 GLN A N 1
ATOM 845 C CA . GLN A 1 101 ? 4.740 -0.011 -22.513 1.00 37.44 101 GLN A CA 1
ATOM 846 C C . GLN A 1 101 ? 5.564 -0.858 -23.480 1.00 37.44 101 GLN A C 1
ATOM 848 O O . GLN A 1 101 ? 6.623 -1.369 -23.048 1.00 37.44 101 GLN A O 1
#

Radius of gyration: 14.72 Å; chains: 1; bounding box: 37×33×40 Å